Protein AF-A0A821Q1A8-F1 (afdb_monomer)

Nearest PDB structures (foldseek):
  2g0q-assembly1_A  TM=8.397E-01  e=1.828E-06  Arabidopsis thaliana
  2jqv-assembly1_A  TM=8.496E-01  e=3.378E-06  Arabidopsis thaliana
  3cry-assembly1_B  TM=8.368E-01  e=7.381E-06  Homo sapiens
  3qbt-assembly2_D  TM=2.002E-01  e=2.020E-01  Homo sapiens
  3qbt-assembly4_H  TM=1.415E-01  e=2.824E-01  Homo sapiens

pLDDT: mean 86.85, std 15.38, range [39.16, 98.56]

Foldseek 3Di:
DDPPDDDDDPVPDDPVVVVLVVVLVVPQPADDVVVVVQQCVQDDQEDQWGADPVRWIKGKAWDDDPVLDVSSCVVLVWHFNDKAKKKFAQWDWDQDPVPRDIFIDGHHGDIGITMIGIGTPVSVVSVCVVVVQWDWDWTWIAGPVRDIHIHIYTHGDPPPD

Solvent-accessible surface area (backbone atoms only — not comparable to full-atom values): 9329 Å² total; per-residue (Å²): 144,86,89,75,91,83,67,81,62,71,91,76,50,56,71,69,55,53,53,49,48,52,61,50,57,75,68,56,83,71,78,57,69,66,61,51,52,62,54,54,73,58,53,51,52,92,38,36,57,33,65,47,97,87,66,52,47,32,36,34,35,44,25,60,74,68,60,54,38,68,66,55,27,48,80,67,73,37,77,58,79,45,72,48,64,29,34,32,66,37,23,33,79,44,65,45,85,94,75,69,44,82,30,63,42,85,30,88,90,26,65,34,78,35,29,36,31,36,28,47,50,69,45,46,53,53,47,51,66,72,43,64,67,41,45,78,45,81,42,58,30,32,32,91,82,75,49,66,32,30,20,31,33,68,31,62,52,84,84,63,130

Radius of gyration: 16.69 Å; Cα contacts (8 Å, |Δi|>4): 258; chains: 1; bounding box: 39×41×48 Å

Sequence (161 aa):
MTEQIFRLNSSVSDASFAVSCENVFSKLIRPDQSTIDGILKYDTCDKADIVLPDRQKFVWYFAMGSMMNPISLFLRDILPLMSYPAKCLNYKIVFRPSMGMADIEPCSEGEIHGVVHLLSDEQMRRLDAIEAIYHRIVVNSINYQEQTHLVYIYKMNIDYP

Structure (mmCIF, N/CA/C/O backbone):
data_AF-A0A821Q1A8-F1
#
_entry.id   AF-A0A821Q1A8-F1
#
loop_
_atom_site.group_PDB
_atom_site.id
_atom_site.type_symbol
_atom_site.label_atom_id
_atom_site.label_alt_id
_atom_site.label_comp_id
_atom_site.label_asym_id
_atom_site.label_entity_id
_atom_site.label_seq_id
_atom_site.pdbx_PDB_ins_code
_atom_site.Cartn_x
_atom_site.Cartn_y
_atom_site.Cartn_z
_atom_site.occupancy
_atom_site.B_iso_or_equiv
_atom_site.auth_seq_id
_atom_site.auth_comp_id
_atom_site.auth_asym_id
_atom_site.auth_atom_id
_atom_site.pdbx_PDB_model_num
ATOM 1 N N . MET A 1 1 ? 5.658 16.897 25.293 1.00 41.94 1 MET A N 1
ATOM 2 C CA . MET A 1 1 ? 6.503 17.870 24.571 1.00 41.94 1 MET A CA 1
ATOM 3 C C . MET A 1 1 ? 7.241 17.108 23.470 1.00 41.94 1 MET A C 1
ATOM 5 O O . MET A 1 1 ? 8.366 16.724 23.716 1.00 41.94 1 MET A O 1
ATOM 9 N N . THR A 1 2 ? 6.587 16.811 22.332 1.00 39.16 2 THR A N 1
ATOM 10 C CA . THR A 1 2 ? 7.187 16.184 21.119 1.00 39.16 2 THR A CA 1
ATOM 11 C C . THR A 1 2 ? 6.134 16.044 19.992 1.00 39.16 2 THR A C 1
ATOM 13 O O . THR A 1 2 ? 5.877 14.957 19.499 1.00 39.16 2 THR A O 1
ATOM 16 N N . GLU A 1 3 ? 5.480 17.133 19.570 1.00 40.34 3 GLU A N 1
ATOM 17 C CA . GLU A 1 3 ? 4.519 17.085 18.436 1.00 40.34 3 GLU A CA 1
ATOM 18 C C . GLU A 1 3 ? 5.024 17.764 17.147 1.00 40.34 3 GLU A C 1
ATOM 20 O O . GLU A 1 3 ? 4.293 17.856 16.162 1.00 40.34 3 GLU A O 1
ATOM 25 N N . GLN A 1 4 ? 6.271 18.247 17.114 1.00 45.34 4 GLN A N 1
ATOM 26 C CA . GLN A 1 4 ? 6.646 19.286 16.145 1.00 45.34 4 GLN A CA 1
ATOM 27 C C . GLN A 1 4 ? 7.695 18.920 15.082 1.00 45.34 4 GLN A C 1
ATOM 29 O O . GLN A 1 4 ? 8.026 19.783 14.279 1.00 45.34 4 GLN A O 1
ATOM 34 N N . ILE A 1 5 ? 8.225 17.693 15.016 1.00 43.03 5 ILE A N 1
ATOM 35 C CA . ILE A 1 5 ? 9.471 17.464 14.243 1.00 43.03 5 ILE A CA 1
ATOM 36 C C . ILE A 1 5 ? 9.268 16.987 12.789 1.00 43.03 5 ILE A C 1
ATOM 38 O O . ILE A 1 5 ? 10.213 17.021 12.012 1.00 43.03 5 ILE A O 1
ATOM 42 N N . PHE A 1 6 ? 8.053 16.657 12.337 1.00 41.06 6 PHE A N 1
ATOM 43 C CA . PHE A 1 6 ? 7.860 16.185 10.950 1.00 41.06 6 PHE A CA 1
ATOM 44 C C . PHE A 1 6 ? 6.628 16.765 10.245 1.00 41.06 6 PHE A C 1
ATOM 46 O O . PHE A 1 6 ? 5.929 16.061 9.520 1.00 41.06 6 PHE A O 1
ATOM 53 N N . ARG A 1 7 ? 6.330 18.055 10.444 1.00 48.38 7 ARG A N 1
ATOM 54 C CA . ARG A 1 7 ? 5.363 18.754 9.579 1.00 48.38 7 ARG A CA 1
ATOM 55 C C . ARG A 1 7 ? 6.092 19.371 8.388 1.00 48.38 7 ARG A C 1
ATOM 57 O O . ARG A 1 7 ? 7.156 19.961 8.555 1.00 48.38 7 ARG A O 1
ATOM 64 N N . LEU A 1 8 ? 5.506 19.225 7.197 1.00 48.97 8 LEU A N 1
ATOM 65 C CA . LEU A 1 8 ? 5.929 19.925 5.983 1.00 48.97 8 LEU A CA 1
ATOM 66 C C . LEU A 1 8 ? 6.114 21.413 6.302 1.00 48.97 8 LEU A C 1
ATOM 68 O O . LEU A 1 8 ? 5.225 22.034 6.887 1.00 48.97 8 LEU A O 1
ATOM 72 N N . ASN A 1 9 ? 7.269 21.973 5.945 1.00 53.56 9 ASN A N 1
ATOM 73 C CA . ASN A 1 9 ? 7.519 23.392 6.136 1.00 53.56 9 ASN A CA 1
ATOM 74 C C . ASN A 1 9 ? 6.588 24.191 5.212 1.00 53.56 9 ASN A C 1
ATOM 76 O O . ASN A 1 9 ? 6.766 24.203 3.991 1.00 53.56 9 ASN A O 1
ATOM 80 N N . SER A 1 10 ? 5.591 24.853 5.798 1.00 54.34 10 SER A N 1
ATOM 81 C CA . SER A 1 10 ? 4.601 25.644 5.066 1.00 54.34 10 SER A CA 1
ATOM 82 C C . SER A 1 10 ? 5.214 26.832 4.326 1.00 54.34 10 SER A C 1
ATOM 84 O O . SER A 1 10 ? 4.605 27.310 3.377 1.00 54.34 10 SER A O 1
ATOM 86 N N . SER A 1 11 ? 6.426 27.274 4.687 1.00 55.84 11 SER A N 1
ATOM 87 C CA . SER A 1 11 ? 7.129 28.344 3.969 1.00 55.84 11 SER A CA 1
ATOM 88 C C . SER A 1 11 ? 7.780 27.894 2.657 1.00 55.84 11 SER A C 1
ATOM 90 O O . SER A 1 11 ? 8.276 28.735 1.912 1.00 55.84 11 SER A O 1
ATOM 92 N N . VAL A 1 12 ? 7.799 26.585 2.379 1.00 61.66 12 VAL A N 1
ATOM 93 C CA . VAL A 1 12 ? 8.433 25.991 1.186 1.00 61.66 12 VAL A CA 1
ATOM 94 C C . VAL A 1 12 ? 7.394 25.384 0.232 1.00 61.66 12 VAL A C 1
ATOM 96 O O . VAL A 1 12 ? 7.704 25.117 -0.925 1.00 61.66 12 VAL A O 1
ATOM 99 N N . SER A 1 13 ? 6.152 25.177 0.684 1.00 62.22 13 SER A N 1
ATOM 100 C CA . SER A 1 13 ? 5.057 24.744 -0.192 1.00 62.22 13 SER A CA 1
ATOM 101 C C . SER A 1 13 ? 4.488 25.916 -0.983 1.00 62.22 13 SER A C 1
ATOM 103 O O . SER A 1 13 ? 4.241 26.982 -0.426 1.00 62.22 13 SER A O 1
ATOM 105 N N . ASP A 1 14 ? 4.217 25.694 -2.270 1.00 71.94 14 ASP A N 1
ATOM 106 C CA . ASP A 1 14 ? 3.447 26.638 -3.081 1.00 71.94 14 ASP A CA 1
ATOM 107 C C . ASP A 1 14 ? 2.079 26.880 -2.418 1.00 71.94 14 ASP A C 1
ATOM 109 O O . ASP A 1 14 ? 1.416 25.934 -1.977 1.00 71.94 14 ASP A O 1
ATOM 113 N N . ALA A 1 15 ? 1.649 28.141 -2.338 1.00 68.44 15 ALA A N 1
ATOM 114 C CA . ALA A 1 15 ? 0.373 28.515 -1.730 1.00 68.44 15 ALA A CA 1
ATOM 115 C C . ALA A 1 15 ? -0.812 27.734 -2.337 1.00 68.44 15 ALA A C 1
ATOM 117 O O . ALA A 1 15 ? -1.745 27.359 -1.628 1.00 68.44 15 ALA A O 1
ATOM 118 N N . SER A 1 16 ? -0.740 27.401 -3.627 1.00 67.81 16 SER A N 1
ATOM 119 C CA . SER A 1 16 ? -1.733 26.596 -4.346 1.00 67.81 16 SER A CA 1
ATOM 120 C C . SER A 1 16 ? -1.761 25.143 -3.864 1.00 67.81 16 SER A C 1
ATOM 122 O O . SER A 1 16 ? -2.830 24.532 -3.771 1.00 67.81 16 SER A O 1
ATOM 124 N N . PHE A 1 17 ? -0.598 24.578 -3.524 1.00 69.44 17 PHE A N 1
ATOM 125 C CA . PHE A 1 17 ? -0.499 23.231 -2.962 1.00 69.44 17 PHE A CA 1
ATOM 126 C C . PHE A 1 17 ? -1.050 23.187 -1.535 1.00 69.44 17 PHE A C 1
ATO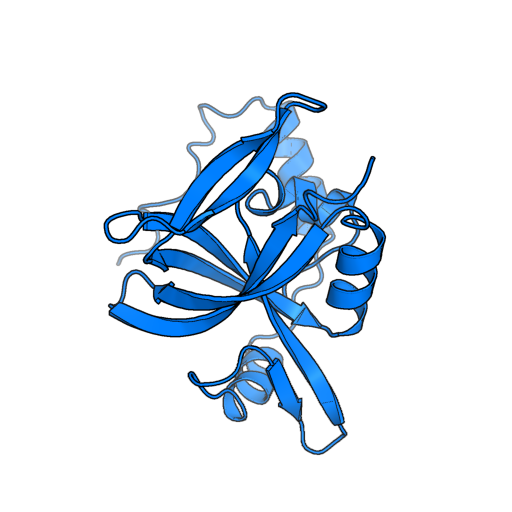M 128 O O . PHE A 1 17 ? -1.805 22.271 -1.208 1.00 69.44 17 PHE A O 1
ATOM 135 N N . ALA A 1 18 ? -0.750 24.198 -0.713 1.00 67.19 18 ALA A N 1
ATOM 136 C CA . ALA A 1 18 ? -1.297 24.314 0.638 1.00 67.19 18 ALA A CA 1
ATOM 137 C C . ALA A 1 18 ? -2.835 24.382 0.623 1.00 67.19 18 ALA A C 1
ATOM 139 O O . ALA A 1 18 ? -3.491 23.591 1.300 1.00 67.19 18 ALA A O 1
ATOM 140 N N . VAL A 1 19 ? -3.413 25.230 -0.235 1.00 68.94 19 VAL A N 1
ATOM 141 C CA . VAL A 1 19 ? -4.873 25.338 -0.412 1.00 68.94 19 VAL A CA 1
ATOM 142 C C . VAL A 1 19 ? -5.481 24.025 -0.913 1.00 68.94 19 VAL A C 1
ATOM 144 O O . VAL A 1 19 ? -6.537 23.602 -0.443 1.00 68.94 19 VAL A O 1
ATOM 147 N N . SER A 1 20 ? -4.813 23.340 -1.846 1.00 71.56 20 SER A N 1
ATOM 148 C CA . SER A 1 20 ? -5.260 22.024 -2.321 1.00 71.56 20 SER A CA 1
ATOM 149 C C . SER A 1 20 ? -5.274 21.001 -1.185 1.00 71.56 20 SER A C 1
ATOM 151 O O . SER A 1 20 ? -6.252 20.274 -1.028 1.00 71.56 20 SER A O 1
ATOM 153 N N . CYS A 1 21 ? -4.235 20.989 -0.348 1.00 71.06 21 CYS A N 1
ATOM 154 C CA . CYS A 1 21 ? -4.165 20.128 0.827 1.00 71.06 21 CYS A CA 1
ATOM 155 C C . CYS A 1 21 ? -5.292 20.432 1.818 1.00 71.06 21 CYS A C 1
ATOM 157 O O . CYS A 1 21 ? -5.982 19.510 2.236 1.00 71.06 21 CYS A O 1
ATOM 159 N N . GLU A 1 22 ? -5.529 21.695 2.170 1.00 74.50 22 GLU A N 1
ATOM 160 C CA . GLU A 1 22 ? -6.599 22.089 3.100 1.00 74.50 22 GLU A CA 1
ATOM 161 C C . GLU A 1 22 ? -7.993 21.698 2.588 1.00 74.50 22 GLU A C 1
ATOM 163 O O . GLU A 1 22 ? -8.811 21.148 3.332 1.00 74.50 22 GLU A O 1
ATOM 168 N N . ASN A 1 23 ? -8.249 21.897 1.294 1.00 75.25 23 ASN A N 1
ATOM 169 C CA . ASN A 1 23 ? -9.499 21.490 0.651 1.00 75.25 23 ASN A CA 1
ATOM 170 C C . ASN A 1 23 ? -9.702 19.972 0.653 1.00 75.25 23 ASN A C 1
ATOM 172 O O . ASN A 1 23 ? -10.832 19.502 0.770 1.00 75.25 23 ASN A O 1
ATOM 176 N N . VAL A 1 24 ? -8.625 19.203 0.505 1.00 72.12 24 VAL A N 1
ATOM 177 C CA . VAL A 1 24 ? -8.665 17.742 0.598 1.00 72.12 24 VAL A CA 1
ATOM 178 C C . VAL A 1 24 ? -8.888 17.316 2.046 1.00 72.12 24 VAL A C 1
ATOM 180 O O . VAL A 1 24 ? -9.826 16.577 2.336 1.00 72.12 24 VAL A O 1
ATOM 183 N N . PHE A 1 25 ? -8.082 17.828 2.977 1.00 70.81 25 PHE A N 1
ATOM 184 C CA . PHE A 1 25 ? -8.130 17.448 4.386 1.00 70.81 25 PHE A CA 1
ATOM 185 C C . PHE A 1 25 ? -9.459 17.792 5.056 1.00 70.81 25 PHE A C 1
ATOM 187 O O . PHE A 1 25 ? -9.939 16.998 5.858 1.00 70.81 25 PHE A O 1
ATOM 194 N N . SER A 1 26 ? -10.083 18.914 4.699 1.00 72.25 26 SER A N 1
ATOM 195 C CA . SER A 1 26 ? -11.402 19.301 5.224 1.00 72.25 26 SER A CA 1
ATOM 196 C C . SER A 1 26 ? -12.541 18.382 4.770 1.00 72.25 26 SER A C 1
ATOM 198 O O . SER A 1 26 ? -13.563 18.305 5.448 1.00 72.25 26 SER A O 1
ATOM 200 N N . LYS A 1 27 ? -12.373 17.663 3.653 1.00 70.19 27 LYS A N 1
ATOM 201 C CA . LYS A 1 27 ? -13.363 16.713 3.117 1.00 70.19 27 LYS A CA 1
ATOM 202 C C . LYS A 1 27 ? -13.126 15.275 3.576 1.00 70.19 27 LYS A C 1
ATOM 204 O O . LYS A 1 27 ? -13.980 14.418 3.359 1.00 70.19 27 LYS A O 1
ATOM 209 N N . LEU A 1 28 ? -11.981 14.998 4.200 1.00 70.19 28 LEU A N 1
ATOM 210 C CA . LEU A 1 28 ? -11.655 13.679 4.727 1.00 70.19 28 LEU A CA 1
ATOM 211 C C . LEU A 1 28 ? -12.411 13.439 6.034 1.00 70.19 28 LEU A C 1
ATOM 213 O O . LEU A 1 28 ? -11.983 13.872 7.102 1.00 70.19 28 LEU A O 1
ATOM 217 N N . ILE A 1 29 ? -13.513 12.692 5.956 1.00 70.75 29 ILE A N 1
ATOM 218 C CA . ILE A 1 29 ? -14.131 12.102 7.144 1.00 70.75 29 ILE A CA 1
ATOM 219 C C . ILE A 1 29 ? -13.197 10.992 7.618 1.00 70.75 29 ILE A C 1
ATOM 221 O O . ILE A 1 29 ? -13.105 9.933 6.998 1.00 70.75 29 ILE A O 1
ATOM 225 N N . ARG A 1 30 ? -12.463 11.255 8.699 1.00 72.12 30 ARG A N 1
ATOM 226 C CA . ARG A 1 30 ? -11.647 10.230 9.344 1.00 72.12 30 ARG A CA 1
ATOM 227 C C . ARG A 1 30 ? -12.533 9.416 10.285 1.00 72.12 30 ARG A C 1
ATOM 229 O O . ARG A 1 30 ? -13.295 10.026 11.039 1.00 72.12 30 ARG A O 1
ATOM 236 N N . PRO A 1 31 ? -12.436 8.078 10.260 1.00 80.25 31 PRO A N 1
ATOM 237 C CA . PRO A 1 31 ? -13.012 7.262 11.316 1.00 80.25 31 PRO A CA 1
ATOM 238 C C . PRO A 1 31 ? -12.504 7.750 12.671 1.00 80.25 31 PRO A C 1
ATOM 240 O O . PRO A 1 31 ? -11.365 8.214 12.790 1.00 80.25 31 PRO A O 1
ATOM 243 N N . ASP A 1 32 ? -13.347 7.653 13.691 1.00 87.12 32 ASP A N 1
ATOM 244 C CA . ASP A 1 32 ? -12.903 7.911 15.049 1.00 87.12 32 ASP A CA 1
ATOM 245 C C . ASP A 1 32 ? -11.870 6.855 15.485 1.00 87.12 32 ASP A C 1
ATOM 247 O O . ASP A 1 32 ? -11.831 5.730 14.976 1.00 87.12 32 ASP A O 1
ATOM 251 N N . GLN A 1 33 ? -11.030 7.215 16.456 1.00 87.94 33 GLN A N 1
ATOM 252 C CA . GLN A 1 33 ? -9.966 6.331 16.925 1.00 87.94 33 GLN A CA 1
ATOM 253 C C . GLN A 1 33 ? -10.510 5.013 17.499 1.00 87.94 33 GLN A C 1
ATOM 255 O O . GLN A 1 33 ? -9.878 3.978 17.325 1.00 87.94 33 GLN A O 1
ATOM 260 N N . SER A 1 34 ? -11.698 5.013 18.116 1.00 92.12 34 SER A N 1
ATOM 261 C CA . SER A 1 34 ? -12.271 3.796 18.705 1.00 92.12 34 SER A CA 1
ATOM 262 C C . SER A 1 34 ? -12.697 2.777 17.646 1.00 92.12 34 SER A C 1
ATOM 264 O O . SER A 1 34 ? -12.544 1.574 17.857 1.00 92.12 34 SER A O 1
ATOM 266 N N . THR A 1 35 ? -13.143 3.245 16.477 1.00 92.00 35 THR A N 1
ATOM 267 C CA . THR A 1 35 ? -13.393 2.396 15.308 1.00 92.00 35 THR A CA 1
ATOM 268 C C . THR A 1 35 ? -12.098 1.737 14.832 1.00 92.00 35 THR A C 1
ATOM 270 O O . THR A 1 35 ? -12.074 0.526 14.611 1.00 92.00 35 THR A O 1
ATOM 273 N N . ILE A 1 36 ? -11.007 2.503 14.723 1.00 93.31 36 ILE A N 1
ATOM 274 C CA . ILE A 1 36 ? -9.696 1.975 14.311 1.00 93.31 36 ILE A CA 1
ATOM 275 C C . ILE A 1 36 ? -9.194 0.949 15.332 1.00 93.31 36 ILE A C 1
ATOM 277 O O . ILE A 1 36 ? -8.850 -0.168 14.953 1.00 93.31 36 ILE A O 1
ATOM 281 N N . ASP A 1 37 ? -9.225 1.278 16.622 1.00 95.12 37 ASP A N 1
ATOM 282 C CA . ASP A 1 37 ? -8.795 0.380 17.699 1.00 95.12 37 ASP A CA 1
ATOM 283 C C . ASP A 1 37 ? -9.626 -0.917 17.721 1.00 95.12 37 ASP A C 1
ATOM 285 O O . ASP A 1 37 ? -9.097 -2.009 17.944 1.00 95.12 37 ASP A O 1
ATOM 289 N N . GLY A 1 38 ? -10.929 -0.816 17.436 1.00 96.44 38 GLY A N 1
ATOM 290 C CA . GLY A 1 38 ? -11.831 -1.959 17.307 1.00 96.44 38 GLY A CA 1
ATOM 291 C C . GLY A 1 38 ? -11.455 -2.902 16.163 1.00 96.44 38 GLY A C 1
ATOM 292 O O . GLY A 1 38 ? -11.578 -4.118 16.324 1.00 96.44 38 GLY A O 1
ATOM 293 N N . ILE A 1 39 ? -10.961 -2.363 15.044 1.00 96.38 39 ILE A N 1
ATOM 294 C CA . ILE A 1 39 ? -10.437 -3.145 13.915 1.00 96.38 39 ILE A CA 1
ATOM 295 C C . ILE A 1 39 ? -9.094 -3.779 14.293 1.00 96.38 39 ILE A C 1
ATOM 297 O O . ILE A 1 39 ? -8.932 -4.993 14.166 1.00 96.38 39 ILE A O 1
ATOM 301 N N . LEU A 1 40 ? -8.159 -2.977 14.813 1.00 96.31 40 LEU A N 1
ATOM 302 C CA . LEU A 1 40 ? -6.797 -3.409 15.151 1.00 96.31 40 LEU A CA 1
ATOM 303 C C . LEU A 1 40 ? -6.751 -4.491 16.236 1.00 96.31 40 LEU A C 1
ATOM 305 O O . LEU A 1 40 ? -5.796 -5.254 16.309 1.00 96.31 40 LEU A O 1
ATOM 309 N N . LYS A 1 41 ? -7.802 -4.628 17.049 1.00 97.25 41 LYS A N 1
ATOM 310 C CA . LYS A 1 41 ? -7.940 -5.739 18.003 1.00 97.25 41 LYS A CA 1
ATOM 311 C C . LYS A 1 41 ? -7.871 -7.126 17.342 1.00 97.25 41 LYS A C 1
ATOM 313 O O . LYS A 1 41 ? -7.516 -8.094 18.014 1.00 97.25 41 LYS A O 1
ATOM 318 N N . TYR A 1 42 ? -8.248 -7.231 16.070 1.00 97.50 42 TYR A N 1
ATOM 319 C CA . TYR A 1 42 ? -8.232 -8.480 15.301 1.00 97.50 42 TYR A CA 1
ATOM 320 C C . TYR A 1 42 ? -7.009 -8.597 14.383 1.00 97.50 42 TYR A C 1
ATOM 322 O O . TYR A 1 42 ? -6.926 -9.546 13.605 1.00 97.50 42 TYR A O 1
ATOM 330 N N . ASP A 1 43 ? -6.092 -7.632 14.453 1.00 97.31 43 ASP A N 1
ATOM 331 C CA . ASP A 1 43 ? -4.888 -7.595 13.637 1.00 97.31 43 ASP A CA 1
ATOM 332 C C . ASP A 1 43 ? -3.855 -8.624 14.105 1.00 97.31 43 ASP A C 1
ATOM 334 O O . ASP A 1 43 ? -3.676 -8.861 15.304 1.00 97.31 43 ASP A O 1
ATOM 338 N N . THR A 1 44 ? -3.163 -9.235 13.146 1.00 95.62 44 THR A N 1
ATOM 339 C CA . THR A 1 44 ? -2.066 -10.167 13.406 1.00 95.62 44 THR A CA 1
ATOM 340 C C . THR A 1 44 ? -0.929 -9.907 12.425 1.00 95.62 44 THR A C 1
ATOM 342 O O . THR A 1 44 ? -1.133 -9.812 11.218 1.00 95.62 44 THR A O 1
ATOM 345 N N . CYS A 1 45 ? 0.302 -9.832 12.936 1.00 93.44 45 CYS A N 1
ATOM 346 C CA . CYS A 1 45 ? 1.466 -9.450 12.132 1.00 93.44 45 CYS A CA 1
ATOM 347 C C . CYS A 1 45 ? 1.836 -10.455 11.026 1.00 93.44 45 CYS A C 1
ATOM 349 O O . CYS A 1 45 ? 2.589 -10.119 10.112 1.00 93.44 45 CYS A O 1
ATOM 351 N N . ASP A 1 46 ? 1.316 -11.680 11.100 1.00 96.56 46 ASP A N 1
ATOM 352 C CA . ASP A 1 46 ? 1.523 -12.779 10.155 1.00 96.56 46 ASP A CA 1
ATOM 353 C C . ASP A 1 46 ? 0.523 -12.785 8.988 1.00 96.56 46 ASP A C 1
ATOM 355 O O . ASP A 1 46 ? 0.499 -13.737 8.205 1.00 96.56 46 ASP A O 1
ATOM 359 N N . LYS A 1 47 ? -0.318 -11.751 8.856 1.00 97.38 47 LYS A N 1
ATOM 360 C CA . LYS A 1 47 ? -1.286 -11.611 7.763 1.00 97.38 47 LYS A CA 1
ATOM 361 C C . LYS A 1 47 ? -1.309 -10.186 7.235 1.00 97.38 47 LYS A C 1
ATOM 363 O O . LYS A 1 47 ? -1.165 -9.228 7.977 1.00 97.38 47 LYS A O 1
ATOM 368 N N . ALA A 1 48 ? -1.549 -10.057 5.934 1.00 97.81 48 ALA A N 1
ATOM 369 C CA . ALA A 1 48 ? -1.757 -8.761 5.287 1.00 97.81 48 ALA A CA 1
ATOM 370 C C . ALA A 1 48 ? -3.222 -8.292 5.322 1.00 97.81 48 ALA A C 1
ATOM 372 O O . ALA A 1 48 ? -3.551 -7.230 4.797 1.00 97.81 48 ALA A O 1
ATOM 373 N N . ASP A 1 49 ? -4.105 -9.088 5.926 1.00 97.75 49 ASP A N 1
ATOM 374 C CA . ASP A 1 49 ? -5.541 -8.858 5.983 1.00 97.75 49 ASP A CA 1
ATOM 375 C C . ASP A 1 49 ? -6.042 -8.977 7.426 1.00 97.75 49 ASP A C 1
ATOM 377 O O . ASP A 1 49 ? -5.687 -9.924 8.130 1.00 97.75 49 ASP A O 1
ATOM 381 N N . ILE A 1 50 ? -6.953 -8.086 7.815 1.00 98.00 50 ILE A N 1
ATOM 382 C CA . ILE A 1 50 ? -7.727 -8.167 9.057 1.00 98.00 50 ILE A CA 1
ATOM 383 C C . ILE A 1 50 ? -9.148 -8.586 8.690 1.00 98.00 50 ILE A C 1
ATOM 385 O O . ILE A 1 50 ? -9.780 -7.964 7.834 1.00 98.00 50 ILE A O 1
ATOM 389 N N . VAL A 1 51 ? -9.670 -9.629 9.337 1.00 97.75 51 VAL A N 1
ATOM 390 C CA . VAL A 1 51 ? -11.049 -10.097 9.132 1.00 97.75 51 VAL A CA 1
ATOM 391 C C . VAL A 1 51 ? -11.801 -10.036 10.453 1.00 97.75 51 VAL A C 1
ATOM 393 O O . VAL A 1 51 ? -11.441 -10.715 11.414 1.00 97.75 51 VAL A O 1
ATOM 396 N N . LEU A 1 52 ? -12.853 -9.223 10.493 1.00 97.19 52 LEU A N 1
ATOM 397 C CA . LEU A 1 52 ? -13.702 -9.048 11.667 1.00 97.19 52 LEU A CA 1
ATOM 398 C C . LEU A 1 52 ? -14.706 -10.209 11.824 1.00 97.19 52 LEU A C 1
ATOM 400 O O . LEU A 1 52 ? -14.983 -10.929 10.859 1.00 97.19 52 LEU A O 1
ATOM 404 N N . PRO A 1 53 ? -15.320 -10.385 13.014 1.00 97.19 53 PRO A N 1
ATOM 405 C CA . PRO A 1 53 ? -16.326 -11.429 13.244 1.00 97.19 53 PRO A CA 1
ATOM 406 C C . PRO A 1 53 ? -17.554 -11.349 12.326 1.00 97.19 53 PRO A C 1
ATOM 408 O O . PRO A 1 53 ? -18.157 -12.372 12.005 1.00 97.19 53 PRO A O 1
ATOM 411 N N . ASP A 1 54 ? -17.915 -10.146 11.882 1.00 96.19 54 ASP A N 1
ATOM 412 C CA . ASP A 1 54 ? -19.008 -9.895 10.937 1.00 96.19 54 ASP A CA 1
ATOM 413 C C . ASP A 1 54 ? -18.589 -10.062 9.464 1.00 96.19 54 ASP A C 1
ATOM 415 O O . ASP A 1 54 ? -19.379 -9.799 8.559 1.00 96.19 54 ASP A O 1
ATOM 419 N N . ARG A 1 55 ? -17.368 -10.564 9.227 1.00 95.44 55 ARG A N 1
ATOM 420 C CA . ARG A 1 55 ? -16.747 -10.809 7.917 1.00 95.44 55 ARG A CA 1
ATOM 421 C C . ARG A 1 55 ? -16.360 -9.551 7.144 1.00 95.44 55 ARG A C 1
ATOM 423 O O . ARG A 1 55 ? -15.986 -9.671 5.977 1.00 95.44 55 ARG A O 1
ATOM 430 N N . GLN A 1 56 ? -16.393 -8.372 7.762 1.00 96.75 56 GLN A N 1
ATOM 431 C CA . GLN A 1 56 ? -15.735 -7.212 7.170 1.00 96.75 56 GLN A CA 1
ATOM 432 C C . GLN A 1 56 ? -14.228 -7.454 7.081 1.00 96.75 56 GLN A C 1
ATOM 434 O O . GLN A 1 56 ? -13.619 -8.029 7.987 1.00 96.75 56 GLN A O 1
ATOM 439 N N . LYS A 1 57 ? -13.637 -7.021 5.967 1.00 97.75 57 LYS A N 1
ATOM 440 C CA . LYS A 1 57 ? -12.228 -7.229 5.650 1.00 97.75 57 LYS A CA 1
ATOM 441 C C . LYS A 1 57 ? -11.516 -5.891 5.471 1.00 97.75 57 LYS A C 1
ATOM 443 O O . LYS A 1 57 ? -12.027 -4.988 4.804 1.00 97.75 57 LYS A O 1
ATOM 448 N N . PHE A 1 58 ? -10.321 -5.804 6.036 1.00 98.25 58 PHE A N 1
ATOM 449 C CA . PHE A 1 58 ? -9.397 -4.685 5.891 1.00 98.25 58 PHE A CA 1
ATOM 450 C C . PHE A 1 58 ? -8.040 -5.207 5.445 1.00 98.25 58 PHE A C 1
ATOM 452 O O . PHE A 1 58 ? -7.708 -6.370 5.676 1.00 98.25 58 PHE A O 1
ATOM 459 N N . VAL A 1 59 ? -7.279 -4.355 4.771 1.00 98.44 59 VAL A N 1
ATOM 460 C 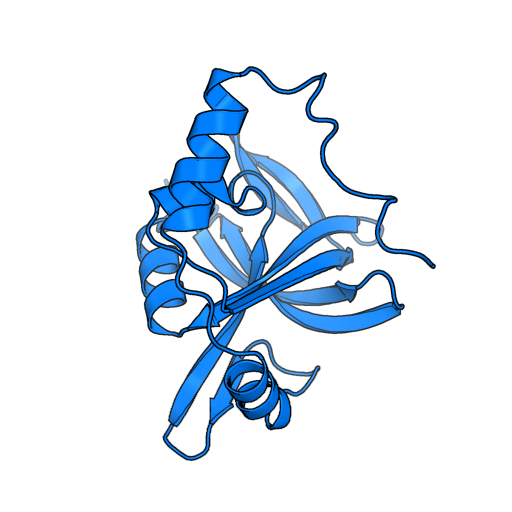CA . VAL A 1 59 ? -6.071 -4.753 4.056 1.00 98.44 59 VAL A CA 1
ATOM 461 C C . VAL A 1 59 ? -4.938 -3.801 4.393 1.00 98.44 59 VAL A C 1
ATOM 463 O O . VAL A 1 59 ? -5.083 -2.582 4.271 1.00 98.44 59 VAL A O 1
ATOM 466 N N . TRP A 1 60 ? -3.796 -4.368 4.768 1.00 98.56 60 TRP A N 1
ATOM 467 C CA . TRP A 1 60 ? -2.548 -3.636 4.892 1.00 98.56 60 TRP A CA 1
ATOM 468 C C . TRP A 1 60 ? -1.850 -3.551 3.540 1.00 98.56 60 TRP A C 1
ATOM 470 O O . TRP A 1 60 ? -1.453 -4.561 2.957 1.00 98.56 60 TRP A O 1
ATOM 480 N N . TYR A 1 61 ? -1.687 -2.329 3.047 1.00 98.44 61 TYR A N 1
ATOM 481 C CA . TYR A 1 61 ? -1.105 -2.032 1.744 1.00 98.44 61 TYR A CA 1
ATOM 482 C C . TYR A 1 61 ? 0.152 -1.172 1.895 1.00 98.44 61 TYR A C 1
ATOM 484 O O . TYR A 1 61 ? 0.093 -0.067 2.426 1.00 98.44 61 TYR A O 1
ATOM 492 N N . PHE A 1 62 ? 1.286 -1.659 1.399 1.00 98.44 62 PHE A N 1
ATOM 493 C CA . PHE A 1 62 ? 2.540 -0.923 1.316 1.00 98.44 62 PHE A CA 1
ATOM 494 C C . PHE A 1 62 ? 2.600 -0.136 0.008 1.00 98.44 62 PHE A C 1
ATOM 496 O O . PHE A 1 62 ? 2.813 -0.689 -1.074 1.00 98.44 62 PHE A O 1
ATOM 503 N N . ALA A 1 63 ? 2.446 1.177 0.117 1.00 97.62 63 ALA A N 1
ATOM 504 C CA . ALA A 1 63 ? 2.636 2.096 -0.983 1.00 97.62 63 ALA A CA 1
ATOM 505 C C . ALA A 1 63 ? 4.115 2.441 -1.175 1.00 97.62 63 ALA A C 1
ATOM 507 O O . ALA A 1 63 ? 4.824 2.841 -0.246 1.00 97.62 63 ALA A O 1
ATOM 508 N N . MET A 1 64 ? 4.528 2.384 -2.436 1.00 94.88 64 MET A N 1
ATOM 509 C CA . MET A 1 64 ? 5.764 2.959 -2.952 1.00 94.88 64 MET A CA 1
ATOM 510 C C . MET A 1 64 ? 5.431 3.937 -4.087 1.00 94.88 64 MET A C 1
ATOM 512 O O . MET A 1 64 ? 4.419 3.791 -4.776 1.00 94.88 64 MET A O 1
ATOM 516 N N . GLY A 1 65 ? 6.261 4.959 -4.286 1.00 92.00 65 GLY A N 1
ATOM 517 C CA . GLY A 1 65 ? 6.057 5.943 -5.349 1.00 92.00 65 GLY A CA 1
ATOM 518 C C . GLY A 1 65 ? 4.817 6.820 -5.138 1.00 92.00 65 GLY A C 1
ATOM 519 O O . GLY A 1 65 ? 4.653 7.448 -4.093 1.00 92.00 65 GLY A O 1
ATOM 520 N N . SER A 1 66 ? 3.950 6.909 -6.151 1.00 91.44 66 SER A N 1
ATOM 521 C CA . SER A 1 66 ? 2.859 7.898 -6.204 1.00 91.44 66 SER A CA 1
ATOM 522 C C . SER A 1 66 ? 1.818 7.727 -5.096 1.00 91.44 66 SER A C 1
ATOM 524 O O . SER A 1 66 ? 1.282 8.727 -4.613 1.00 91.44 66 SER A O 1
ATOM 526 N N . MET A 1 67 ? 1.565 6.489 -4.667 1.00 95.06 67 MET A N 1
ATOM 527 C CA . MET A 1 67 ? 0.561 6.165 -3.652 1.00 95.06 67 MET A CA 1
ATOM 528 C C . MET A 1 67 ? 1.016 6.484 -2.225 1.00 95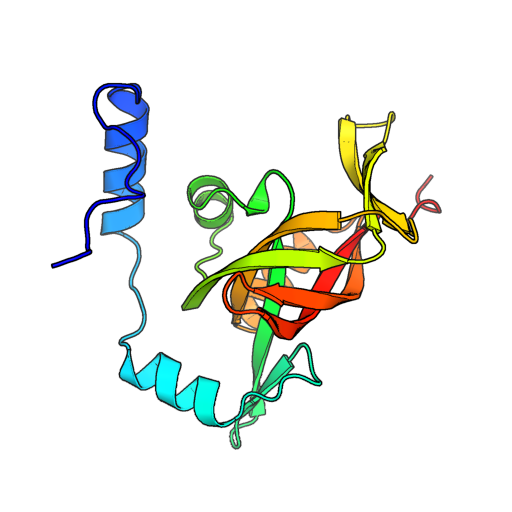.06 67 MET A C 1
ATOM 530 O O . MET A 1 67 ? 0.194 6.462 -1.321 1.00 95.06 67 MET A O 1
ATOM 534 N N . MET A 1 68 ? 2.284 6.865 -2.024 1.00 95.19 68 MET A N 1
ATOM 535 C CA . MET A 1 68 ? 2.759 7.427 -0.751 1.00 95.19 68 MET A CA 1
ATOM 536 C C . MET A 1 68 ? 2.211 8.843 -0.507 1.00 95.19 68 MET A C 1
ATOM 538 O O . MET A 1 68 ? 2.222 9.333 0.621 1.00 95.19 68 MET A O 1
ATOM 542 N N . ASN A 1 69 ? 1.770 9.530 -1.567 1.00 90.31 69 ASN A N 1
ATOM 543 C CA . ASN A 1 69 ? 1.253 10.888 -1.480 1.00 90.31 69 ASN A CA 1
ATOM 544 C C . ASN A 1 69 ? -0.252 10.868 -1.131 1.00 90.31 69 ASN A C 1
ATOM 546 O O . ASN A 1 69 ? -1.050 10.349 -1.916 1.00 90.31 69 ASN A O 1
ATOM 550 N N . PRO A 1 70 ? -0.684 11.494 -0.019 1.00 85.56 70 PRO A N 1
ATOM 551 C CA . PRO A 1 70 ? -2.095 11.530 0.372 1.00 85.56 70 PRO A CA 1
ATOM 552 C C . PRO A 1 70 ? -3.001 12.207 -0.665 1.00 85.56 70 PRO A C 1
ATOM 554 O O . PRO A 1 70 ? -4.164 11.834 -0.796 1.00 85.56 70 PRO A O 1
ATOM 557 N N . ILE A 1 71 ? -2.481 13.160 -1.445 1.00 86.00 71 ILE A N 1
ATOM 558 C CA . ILE A 1 71 ? -3.245 13.805 -2.521 1.00 86.00 71 ILE A CA 1
ATOM 559 C C . ILE A 1 71 ? -3.506 12.820 -3.665 1.00 86.00 71 ILE A C 1
ATOM 561 O O . ILE A 1 71 ? -4.614 12.775 -4.194 1.00 86.00 71 ILE A O 1
ATOM 565 N N . SER A 1 72 ? -2.524 11.982 -4.010 1.00 90.38 72 SER A N 1
ATOM 566 C CA . SER A 1 72 ? -2.694 10.922 -5.011 1.00 90.38 72 SER A CA 1
ATOM 567 C C . SER A 1 72 ? -3.778 9.925 -4.605 1.00 90.38 72 SER A C 1
ATOM 569 O O . SER A 1 72 ? -4.575 9.523 -5.452 1.00 90.38 72 SER A O 1
ATOM 571 N N . LEU A 1 73 ? -3.807 9.535 -3.329 1.00 90.88 73 LEU A N 1
ATOM 572 C CA . LEU A 1 73 ? -4.833 8.656 -2.768 1.00 90.88 73 LEU A CA 1
ATOM 573 C C . LEU A 1 73 ? -6.218 9.310 -2.848 1.00 90.88 73 LEU A C 1
ATOM 575 O O . LEU A 1 73 ? -7.147 8.716 -3.390 1.00 90.88 73 LEU A O 1
ATOM 579 N N . PHE A 1 74 ? -6.333 10.565 -2.403 1.00 88.56 74 PHE A N 1
ATOM 580 C CA . PHE A 1 74 ? -7.595 11.304 -2.423 1.00 88.56 74 PHE A CA 1
ATOM 581 C C . PHE A 1 74 ? -8.173 11.464 -3.833 1.00 88.56 74 PHE A C 1
ATOM 583 O O . PHE A 1 74 ? -9.354 11.216 -4.034 1.00 88.56 74 PHE A O 1
ATOM 590 N N . LEU A 1 75 ? -7.351 11.827 -4.825 1.00 87.50 75 LEU A N 1
ATOM 591 C CA . LEU A 1 75 ? -7.798 11.980 -6.219 1.00 87.50 75 LEU A CA 1
ATOM 592 C C . LEU A 1 75 ? -8.276 10.663 -6.857 1.00 87.50 75 LEU A C 1
ATOM 594 O O . LEU A 1 75 ? -8.874 10.686 -7.929 1.00 87.50 75 LEU A O 1
ATOM 598 N N . ARG A 1 76 ? -7.999 9.525 -6.212 1.00 90.38 76 ARG A N 1
ATOM 599 C CA . ARG A 1 76 ? -8.456 8.182 -6.591 1.00 90.38 76 ARG A CA 1
ATOM 600 C C . ARG A 1 76 ? -9.587 7.674 -5.687 1.00 90.38 76 ARG A C 1
ATOM 602 O O . ARG A 1 76 ? -9.928 6.495 -5.754 1.00 90.38 76 ARG A O 1
ATOM 609 N N . ASP A 1 77 ? -10.140 8.542 -4.837 1.00 89.88 77 ASP A N 1
ATOM 610 C CA . ASP A 1 77 ? -11.138 8.223 -3.810 1.00 89.88 77 ASP A CA 1
ATOM 611 C C . ASP A 1 77 ? -10.693 7.105 -2.849 1.00 89.88 77 ASP A C 1
ATOM 613 O O . ASP A 1 77 ? -11.484 6.259 -2.427 1.00 89.88 77 ASP A O 1
ATOM 617 N N . ILE A 1 78 ? -9.406 7.081 -2.500 1.00 92.31 78 ILE A N 1
ATOM 618 C CA . ILE A 1 78 ? -8.845 6.148 -1.520 1.00 92.31 78 ILE A CA 1
ATOM 619 C C . ILE A 1 78 ? -8.510 6.933 -0.258 1.00 92.31 78 ILE A C 1
ATOM 621 O O . ILE A 1 78 ? -7.707 7.864 -0.285 1.00 92.31 78 ILE A O 1
ATOM 625 N N . LEU A 1 79 ? -9.121 6.548 0.862 1.00 91.88 79 LEU A N 1
ATOM 626 C CA . LEU A 1 79 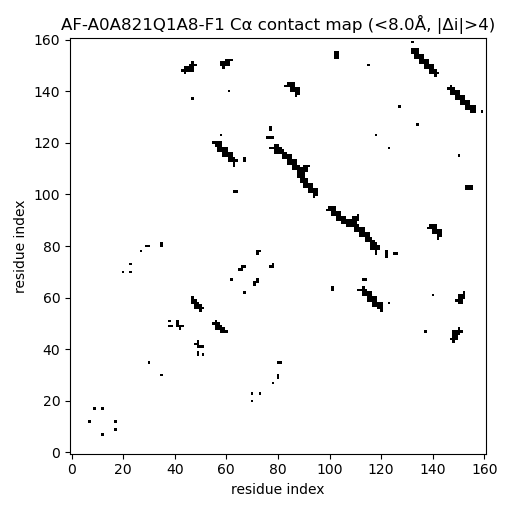? -8.982 7.230 2.146 1.00 91.88 79 LEU A CA 1
ATOM 627 C C . LEU A 1 79 ? -8.534 6.222 3.211 1.00 91.88 79 LEU A C 1
ATOM 629 O O . LEU A 1 79 ? -9.390 5.585 3.826 1.00 91.88 79 LEU A O 1
ATOM 633 N N . PRO A 1 80 ? -7.220 6.042 3.427 1.00 93.62 80 PRO A N 1
ATOM 634 C CA . PRO A 1 80 ? -6.741 5.108 4.435 1.00 93.62 80 PRO A CA 1
ATOM 635 C C . PRO A 1 80 ? -7.335 5.385 5.814 1.00 93.62 80 PRO A C 1
ATOM 637 O O . PRO A 1 80 ? -7.401 6.538 6.243 1.00 93.62 80 PRO A O 1
ATOM 640 N N . LEU A 1 81 ? -7.707 4.321 6.527 1.00 92.62 81 LEU A N 1
ATOM 641 C CA . LEU A 1 81 ? -8.153 4.403 7.920 1.00 92.62 81 LEU A CA 1
ATOM 642 C C . LEU A 1 81 ? -7.005 4.863 8.821 1.00 92.62 81 LEU A C 1
ATOM 644 O O . LEU A 1 81 ? -7.193 5.677 9.718 1.00 92.62 81 LEU A O 1
ATOM 648 N N . MET A 1 82 ? -5.799 4.372 8.539 1.00 93.31 82 MET A N 1
ATOM 649 C CA . MET A 1 82 ? -4.563 4.828 9.163 1.00 93.31 82 MET A CA 1
ATOM 650 C C . MET A 1 82 ? -3.370 4.604 8.243 1.00 93.31 82 MET A C 1
ATOM 652 O O . MET A 1 82 ? -3.463 3.914 7.223 1.00 93.31 82 MET A O 1
ATOM 656 N N . SER A 1 83 ? -2.239 5.227 8.569 1.00 95.31 83 SER A N 1
ATOM 657 C CA . SER A 1 83 ? -1.003 5.068 7.806 1.00 95.31 83 SER A CA 1
ATOM 658 C C . SER A 1 83 ? 0.229 5.250 8.680 1.00 95.31 83 SER A C 1
ATOM 660 O O . SER A 1 83 ? 0.205 6.060 9.607 1.00 95.31 83 SER A O 1
ATOM 662 N N . TYR A 1 84 ? 1.309 4.538 8.367 1.00 95.81 84 TYR A N 1
ATOM 663 C CA . TYR A 1 84 ? 2.595 4.689 9.046 1.00 95.81 84 TYR A CA 1
ATOM 664 C C . TYR A 1 84 ? 3.774 4.453 8.091 1.00 95.81 84 TYR A C 1
ATOM 666 O O . TYR A 1 84 ? 3.654 3.691 7.130 1.00 95.81 84 TYR A O 1
ATOM 674 N N . PRO A 1 85 ? 4.925 5.111 8.320 1.00 97.81 85 PRO A N 1
ATOM 675 C CA . PRO A 1 85 ? 6.112 4.889 7.510 1.00 97.81 85 PRO A CA 1
ATOM 676 C C . PRO A 1 85 ? 6.745 3.533 7.854 1.00 97.81 85 PRO A C 1
ATOM 678 O O . PRO A 1 85 ? 6.818 3.148 9.025 1.00 97.81 85 PRO A O 1
ATOM 681 N N . ALA A 1 86 ? 7.230 2.818 6.840 1.00 98.12 86 ALA A N 1
ATOM 682 C CA . ALA A 1 86 ? 7.858 1.510 7.010 1.00 98.12 86 ALA A CA 1
ATOM 683 C C . ALA A 1 86 ? 8.915 1.236 5.931 1.00 98.12 86 ALA A C 1
ATOM 685 O O . ALA A 1 86 ? 9.045 1.978 4.952 1.00 98.12 86 ALA A O 1
ATOM 686 N N . LYS A 1 87 ? 9.662 0.151 6.127 1.00 98.19 87 LYS A N 1
ATOM 687 C CA . LYS A 1 87 ? 10.645 -0.398 5.195 1.00 98.19 87 LYS A CA 1
ATOM 688 C C . LYS A 1 87 ? 10.177 -1.766 4.710 1.00 98.19 87 LYS A C 1
ATOM 690 O O . LYS A 1 87 ? 9.690 -2.554 5.514 1.00 98.19 87 LYS A O 1
ATOM 695 N N . CYS A 1 88 ? 10.346 -2.071 3.432 1.00 97.31 88 CYS A N 1
ATOM 696 C CA . CYS A 1 88 ? 10.204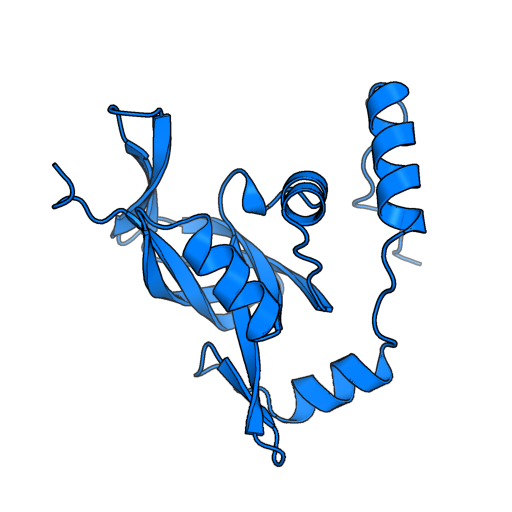 -3.417 2.884 1.00 97.31 88 CYS A CA 1
ATOM 697 C C . CYS A 1 88 ? 11.601 -3.966 2.581 1.00 97.31 88 CYS A C 1
ATOM 699 O O . CYS A 1 88 ? 12.348 -3.351 1.821 1.00 97.31 88 CYS A O 1
ATOM 701 N N . LEU A 1 89 ? 11.959 -5.090 3.205 1.00 93.94 89 LEU A N 1
ATOM 702 C CA . LEU A 1 89 ? 13.280 -5.705 3.062 1.00 93.94 89 LEU A CA 1
ATOM 703 C C . LEU A 1 89 ? 13.321 -6.704 1.906 1.00 93.94 89 LEU A C 1
ATOM 705 O O . LEU A 1 89 ? 12.311 -7.325 1.583 1.00 93.94 89 LEU A O 1
ATOM 709 N N . ASN A 1 90 ? 14.522 -6.952 1.389 1.00 95.75 90 ASN A N 1
ATOM 710 C CA . ASN A 1 90 ? 14.823 -7.898 0.313 1.00 95.75 90 ASN A CA 1
ATOM 711 C C . ASN A 1 90 ? 14.283 -7.483 -1.064 1.00 95.75 90 ASN A C 1
ATOM 713 O O . ASN A 1 90 ? 14.147 -8.322 -1.959 1.00 95.75 90 ASN A O 1
ATOM 717 N N . TYR A 1 91 ? 13.982 -6.197 -1.249 1.00 97.12 91 TYR A N 1
ATOM 718 C CA . TYR A 1 91 ? 13.496 -5.646 -2.510 1.00 97.12 91 TYR A CA 1
ATOM 719 C C . TYR A 1 91 ? 14.194 -4.328 -2.833 1.00 97.12 91 TYR A C 1
ATOM 721 O O . TYR A 1 91 ? 14.648 -3.604 -1.953 1.00 97.12 91 TYR A O 1
ATOM 729 N N . LYS A 1 92 ? 14.249 -3.998 -4.121 1.00 96.00 92 LYS A N 1
ATOM 730 C CA . LYS A 1 92 ? 14.646 -2.678 -4.623 1.00 96.00 92 LYS A CA 1
ATOM 731 C C . LYS A 1 92 ? 13.557 -2.128 -5.540 1.00 96.00 92 LYS A C 1
ATOM 733 O O . LYS A 1 92 ? 12.904 -2.898 -6.251 1.00 96.00 92 LYS A O 1
ATOM 738 N N . ILE A 1 93 ? 13.397 -0.805 -5.553 1.00 94.94 93 ILE A N 1
ATOM 739 C CA . ILE A 1 93 ? 12.568 -0.130 -6.557 1.00 94.94 93 ILE A CA 1
ATOM 740 C C . ILE A 1 93 ? 13.314 -0.141 -7.891 1.00 94.94 93 ILE A C 1
ATOM 742 O O . ILE A 1 93 ? 14.506 0.165 -7.958 1.00 94.94 93 ILE A O 1
ATOM 746 N N . VAL A 1 94 ? 12.590 -0.446 -8.959 1.00 93.69 94 VAL A N 1
ATOM 747 C CA . VAL A 1 94 ? 13.027 -0.252 -10.340 1.00 93.69 94 VAL A CA 1
ATOM 748 C C . VAL A 1 94 ? 11.976 0.545 -11.105 1.00 93.69 94 VAL A C 1
ATOM 750 O O . VAL A 1 94 ? 10.818 0.614 -10.702 1.00 93.69 94 VAL A O 1
ATOM 753 N N . PHE A 1 95 ? 12.374 1.140 -12.226 1.00 91.94 95 PHE A N 1
ATOM 754 C CA . PHE A 1 95 ? 11.456 1.827 -13.132 1.00 91.94 95 PHE A CA 1
ATOM 755 C C . PHE A 1 95 ? 11.445 1.104 -14.471 1.00 91.94 95 PHE A C 1
ATOM 757 O O . PHE A 1 95 ? 12.500 0.891 -15.074 1.00 91.94 95 PHE A O 1
ATOM 764 N N . ARG A 1 96 ? 10.261 0.689 -14.929 1.00 87.56 96 ARG A N 1
ATOM 765 C CA . ARG A 1 96 ? 10.131 -0.072 -16.175 1.00 87.56 96 ARG A CA 1
ATOM 766 C C . ARG A 1 96 ? 10.063 0.868 -17.388 1.00 87.56 96 ARG A C 1
ATOM 768 O O . ARG A 1 96 ? 9.290 1.829 -17.369 1.00 87.56 96 ARG A O 1
ATOM 775 N N . PRO A 1 97 ? 10.855 0.611 -18.448 1.00 67.44 97 PRO A N 1
ATOM 776 C CA . PRO A 1 97 ? 11.104 1.575 -19.522 1.00 67.44 97 PRO A CA 1
ATOM 777 C C . PRO A 1 97 ? 9.896 1.870 -20.418 1.00 67.44 97 PRO A C 1
ATOM 779 O O . PRO A 1 97 ? 9.870 2.929 -21.035 1.00 67.44 97 PRO A O 1
ATOM 782 N N . SER A 1 98 ? 8.891 0.991 -20.483 1.00 68.19 98 SER A N 1
ATOM 783 C CA . SER A 1 98 ? 7.717 1.204 -21.340 1.00 68.19 98 SER A CA 1
ATOM 784 C C . SER A 1 98 ? 6.826 2.361 -20.875 1.00 68.19 98 SER A C 1
ATOM 786 O O . SER A 1 98 ? 6.135 2.942 -21.706 1.00 68.19 98 SER A O 1
ATOM 788 N N . MET A 1 99 ? 6.859 2.741 -19.587 1.00 68.25 99 MET A N 1
ATOM 789 C CA . MET A 1 99 ? 6.024 3.831 -19.050 1.00 68.25 99 MET A CA 1
ATOM 790 C C . MET A 1 99 ? 6.671 4.653 -17.917 1.00 68.25 99 MET A C 1
ATOM 792 O O . MET A 1 99 ? 6.031 5.549 -17.375 1.00 68.25 99 MET A O 1
ATOM 796 N N . GLY A 1 100 ? 7.918 4.364 -17.520 1.00 80.81 100 GLY A N 1
ATOM 797 C CA . GLY A 1 100 ? 8.560 5.028 -16.375 1.00 80.81 100 GLY A CA 1
ATOM 798 C C . GLY A 1 100 ? 7.870 4.727 -15.039 1.00 80.81 100 GLY A C 1
ATOM 799 O O . GLY A 1 100 ? 7.980 5.503 -14.093 1.00 80.81 100 GLY A O 1
ATOM 800 N N . MET A 1 101 ? 7.137 3.615 -14.972 1.00 86.00 101 MET A N 1
ATOM 801 C CA . MET A 1 101 ? 6.338 3.225 -13.814 1.00 86.00 101 MET A CA 1
ATOM 802 C C . MET A 1 101 ? 7.190 2.462 -12.800 1.00 86.00 101 MET A C 1
ATOM 804 O O . MET A 1 101 ? 8.065 1.676 -13.179 1.00 86.00 101 MET A O 1
ATOM 808 N N . ALA A 1 102 ? 6.937 2.713 -11.514 1.00 91.31 102 ALA A N 1
ATOM 809 C CA . ALA A 1 102 ? 7.638 2.050 -10.422 1.00 91.31 102 ALA A CA 1
ATOM 810 C C . ALA A 1 102 ? 7.216 0.575 -10.322 1.00 91.31 102 ALA A C 1
ATOM 812 O O . ALA A 1 102 ? 6.035 0.252 -10.419 1.00 91.31 102 ALA A O 1
ATOM 813 N N . ASP A 1 103 ? 8.187 -0.302 -10.102 1.00 94.06 103 ASP A N 1
ATOM 814 C CA . ASP A 1 103 ? 8.031 -1.735 -9.858 1.00 94.06 103 ASP A CA 1
ATOM 815 C C . ASP A 1 103 ? 9.050 -2.171 -8.792 1.00 94.06 103 ASP A C 1
ATOM 817 O O . ASP A 1 103 ? 9.953 -1.412 -8.428 1.00 94.06 103 ASP A O 1
ATOM 821 N N . ILE A 1 104 ? 8.927 -3.40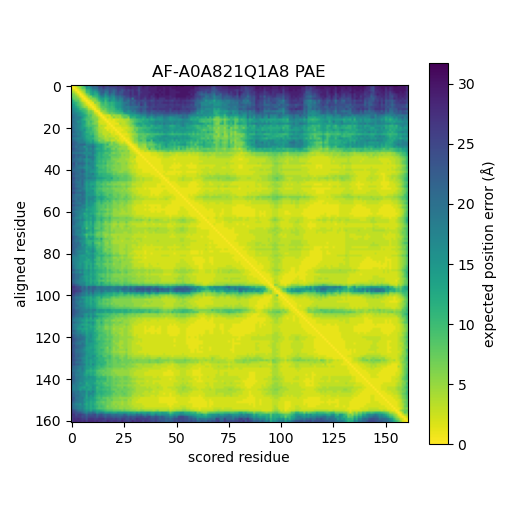3 -8.304 1.00 94.94 104 ILE A N 1
ATOM 822 C CA . ILE A 1 104 ? 9.874 -4.012 -7.370 1.00 94.94 104 ILE A CA 1
ATOM 823 C C . ILE A 1 104 ? 10.577 -5.227 -7.963 1.00 94.94 104 ILE A C 1
ATOM 825 O O . ILE A 1 104 ? 9.994 -6.046 -8.681 1.00 94.94 104 ILE A O 1
ATOM 829 N N . GLU A 1 105 ? 11.834 -5.406 -7.574 1.00 94.69 105 GLU A N 1
ATOM 830 C CA . GLU A 1 105 ? 12.609 -6.620 -7.829 1.00 94.69 105 GLU A CA 1
ATOM 831 C C . GLU A 1 105 ? 13.208 -7.164 -6.535 1.00 94.69 105 GLU A C 1
ATOM 833 O O . GLU A 1 105 ? 13.646 -6.365 -5.703 1.00 94.69 105 GLU A O 1
ATOM 838 N N . PRO A 1 106 ? 13.284 -8.498 -6.372 1.00 95.44 106 PRO A N 1
ATOM 839 C CA . PRO A 1 106 ? 14.051 -9.099 -5.291 1.00 95.44 106 PRO A CA 1
ATOM 840 C C . PRO A 1 106 ? 15.504 -8.607 -5.293 1.00 95.44 106 PRO A C 1
ATOM 842 O O . PRO A 1 106 ? 16.152 -8.528 -6.339 1.00 95.44 106 PRO A O 1
ATOM 845 N N . CYS A 1 107 ? 16.013 -8.273 -4.114 1.00 96.00 107 CYS A N 1
ATOM 846 C CA . CYS A 1 107 ? 17.376 -7.808 -3.890 1.00 96.00 107 CYS A CA 1
ATOM 847 C C . CYS A 1 107 ? 17.738 -8.090 -2.431 1.00 96.00 107 CYS A C 1
ATOM 849 O O . CYS A 1 107 ? 17.240 -7.389 -1.562 1.00 96.00 107 CYS A O 1
ATOM 851 N N . SER A 1 108 ? 18.577 -9.093 -2.155 1.00 91.00 108 SER A N 1
ATOM 852 C CA . SER A 1 108 ? 18.815 -9.630 -0.800 1.00 91.00 108 SER A CA 1
ATOM 853 C C . SER A 1 108 ? 19.235 -8.590 0.246 1.00 91.00 108 SER A C 1
ATOM 855 O O . SER A 1 108 ? 18.864 -8.704 1.401 1.00 91.00 108 SER A O 1
ATOM 857 N N . GLU A 1 109 ? 19.952 -7.547 -0.174 1.00 93.06 109 GLU A N 1
ATOM 858 C CA . GLU A 1 109 ? 20.402 -6.443 0.693 1.00 93.06 109 GLU A CA 1
ATOM 859 C C . GLU A 1 109 ? 19.653 -5.131 0.395 1.00 93.06 109 GLU A C 1
ATOM 861 O O . GLU A 1 109 ? 20.066 -4.046 0.794 1.00 93.06 109 GLU A O 1
ATOM 866 N N . GLY A 1 110 ? 18.587 -5.210 -0.403 1.00 93.56 110 GLY A N 1
ATOM 867 C CA . GLY A 1 110 ? 17.770 -4.069 -0.783 1.00 93.56 110 GLY A CA 1
ATOM 868 C C . GLY A 1 110 ? 16.729 -3.747 0.279 1.00 93.56 110 GLY A C 1
ATOM 869 O O . GLY A 1 110 ? 16.100 -4.643 0.849 1.00 93.56 110 GLY A O 1
ATOM 870 N N . GLU A 1 111 ? 16.502 -2.455 0.483 1.00 95.88 111 GLU A N 1
ATOM 871 C CA . GLU A 1 111 ? 15.368 -1.953 1.243 1.00 95.88 111 GLU A CA 1
ATOM 872 C C . GLU A 1 111 ? 14.600 -0.895 0.448 1.00 95.88 111 GLU A C 1
ATOM 874 O O . GLU A 1 111 ? 15.165 -0.102 -0.310 1.00 95.88 111 GLU A O 1
ATOM 879 N N . ILE A 1 112 ? 13.283 -0.886 0.633 1.00 97.44 112 ILE A N 1
ATOM 880 C CA . ILE A 1 112 ? 12.384 0.120 0.076 1.00 97.44 112 ILE A CA 1
ATOM 881 C C . ILE A 1 112 ? 11.733 0.864 1.228 1.00 97.44 112 ILE A C 1
ATOM 883 O O . ILE A 1 112 ? 11.047 0.258 2.045 1.00 97.44 112 ILE A O 1
ATOM 887 N N . HIS A 1 113 ? 11.884 2.183 1.262 1.00 97.88 113 HIS A N 1
ATOM 888 C CA . HIS A 1 113 ? 11.151 3.036 2.192 1.00 97.88 113 HIS A CA 1
ATOM 889 C C . HIS A 1 113 ? 9.814 3.436 1.569 1.00 97.88 113 HIS A C 1
ATOM 891 O O . HIS A 1 113 ? 9.763 3.882 0.423 1.00 97.88 113 HIS A O 1
ATOM 897 N N . GLY A 1 114 ? 8.737 3.295 2.333 1.00 97.69 114 GLY A N 1
ATOM 898 C CA . GLY A 1 114 ? 7.384 3.555 1.857 1.00 97.69 114 GLY A CA 1
ATOM 899 C C . GLY A 1 114 ? 6.422 3.878 2.989 1.00 97.69 114 GLY A C 1
ATOM 900 O O . GLY A 1 114 ? 6.823 4.177 4.120 1.00 97.69 114 GLY A O 1
ATOM 901 N N . VAL A 1 115 ? 5.133 3.831 2.665 1.00 98.12 115 VAL A N 1
ATOM 902 C CA . VAL A 1 115 ? 4.047 4.076 3.618 1.00 98.12 115 VAL A CA 1
ATOM 903 C C . VAL A 1 115 ? 3.114 2.879 3.610 1.00 98.12 115 VAL A C 1
ATOM 905 O O . VAL A 1 115 ? 2.626 2.480 2.558 1.00 98.12 115 VAL A O 1
ATOM 908 N N . VAL A 1 116 ? 2.849 2.311 4.782 1.00 98.31 116 VAL A N 1
ATOM 909 C CA . VAL A 1 116 ? 1.806 1.300 4.948 1.00 98.31 116 VAL A CA 1
ATOM 910 C C . VAL A 1 116 ? 0.492 2.005 5.248 1.00 98.31 116 VAL A C 1
ATOM 912 O O . VAL A 1 116 ? 0.432 2.873 6.118 1.00 98.31 116 VAL A O 1
ATOM 915 N N . HIS A 1 117 ? -0.556 1.623 4.532 1.00 97.75 117 HIS A N 1
ATOM 91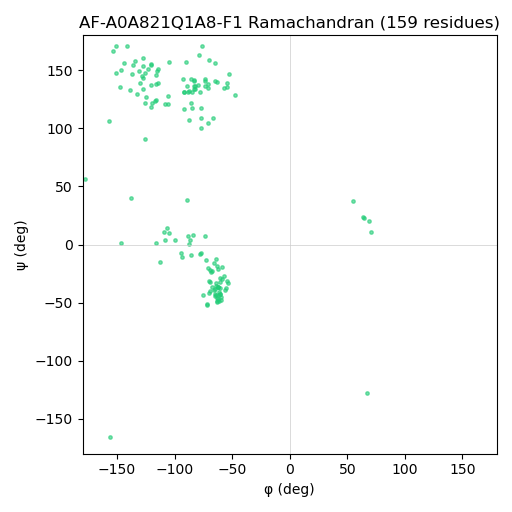6 C CA . HIS A 1 117 ? -1.920 2.109 4.669 1.00 97.75 117 HIS A CA 1
ATOM 917 C C . HIS A 1 117 ? -2.835 0.965 5.112 1.00 97.75 117 HIS A C 1
ATOM 919 O O . HIS A 1 117 ? -2.739 -0.138 4.574 1.00 97.75 117 HIS A O 1
ATOM 925 N N . LEU A 1 118 ? -3.754 1.239 6.040 1.00 97.44 118 LEU A N 1
ATOM 926 C CA . LEU A 1 118 ? -4.888 0.354 6.316 1.00 97.44 118 LEU A CA 1
ATOM 927 C C . LEU A 1 118 ? -6.071 0.786 5.457 1.00 97.44 118 LEU A C 1
ATOM 929 O O . LEU A 1 118 ? -6.571 1.902 5.623 1.00 97.44 118 LEU A O 1
ATOM 933 N N . LEU A 1 119 ? -6.519 -0.081 4.556 1.00 97.25 119 LEU A N 1
ATOM 934 C CA . LEU A 1 119 ? -7.633 0.181 3.646 1.00 97.25 119 LEU A CA 1
ATOM 935 C C . LEU A 1 119 ? -8.808 -0.749 3.950 1.00 97.25 119 LEU A C 1
ATOM 937 O O . LEU A 1 119 ? -8.615 -1.883 4.390 1.00 97.25 119 LEU A O 1
ATOM 941 N N . SER A 1 120 ? -10.033 -0.299 3.674 1.00 96.50 120 SER A N 1
ATOM 942 C CA . SER A 1 120 ? -11.172 -1.221 3.600 1.00 96.50 120 SER A CA 1
ATOM 943 C C . SER A 1 120 ? -11.070 -2.111 2.356 1.00 96.50 120 SER A C 1
ATOM 945 O O . SER A 1 120 ? -10.417 -1.755 1.372 1.00 96.50 120 SER A O 1
ATOM 947 N N . ASP A 1 121 ? -11.755 -3.256 2.359 1.00 96.94 121 ASP A N 1
ATOM 948 C CA . ASP A 1 121 ? -11.836 -4.126 1.178 1.00 96.94 121 ASP A CA 1
ATOM 949 C C . ASP A 1 121 ? -12.365 -3.396 -0.071 1.00 96.94 121 ASP A C 1
ATOM 951 O O . ASP A 1 121 ? -11.866 -3.602 -1.176 1.00 96.94 121 ASP A O 1
ATOM 955 N N . GLU A 1 122 ? -13.335 -2.492 0.093 1.00 96.31 122 GLU A N 1
ATOM 956 C CA . GLU A 1 122 ? -13.858 -1.681 -1.012 1.00 96.31 122 GLU A CA 1
ATOM 957 C C . GLU A 1 122 ? -12.775 -0.783 -1.626 1.00 96.31 122 GLU A C 1
ATOM 959 O O . GLU A 1 122 ? -12.617 -0.739 -2.849 1.00 96.31 122 GLU A O 1
ATOM 964 N N . GLN A 1 123 ? -12.005 -0.090 -0.785 1.00 95.50 123 GLN A N 1
ATOM 965 C CA . GLN A 1 123 ? -10.905 0.762 -1.235 1.00 95.50 123 GLN A CA 1
ATOM 966 C C . GLN A 1 123 ? -9.803 -0.056 -1.900 1.00 95.50 123 GLN A C 1
ATOM 968 O O . GLN A 1 123 ? -9.255 0.369 -2.917 1.00 95.50 123 GLN A O 1
ATOM 973 N N . MET A 1 124 ? -9.513 -1.242 -1.363 1.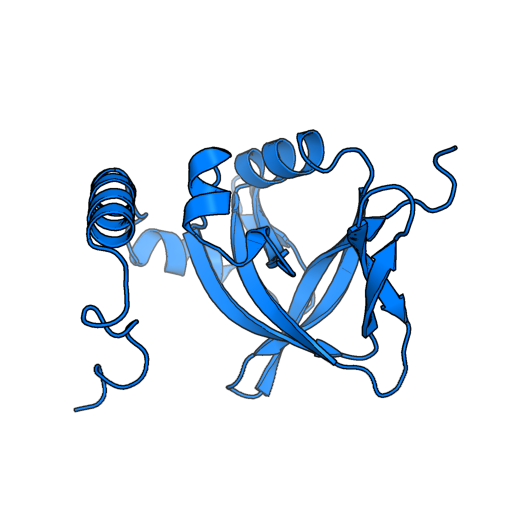00 96.88 124 MET A N 1
ATOM 974 C CA . MET A 1 124 ? -8.530 -2.135 -1.956 1.00 96.88 124 MET A CA 1
ATOM 975 C C . MET A 1 124 ? -8.976 -2.623 -3.338 1.00 96.88 124 MET A C 1
ATOM 977 O O . MET A 1 124 ? -8.191 -2.554 -4.276 1.00 96.88 124 MET A O 1
ATOM 981 N N . ARG A 1 125 ? -10.246 -3.017 -3.507 1.00 96.25 125 ARG A N 1
ATOM 982 C CA . ARG A 1 125 ? -10.801 -3.397 -4.820 1.00 96.25 125 ARG A CA 1
ATOM 983 C C . ARG A 1 125 ? -10.784 -2.248 -5.824 1.00 96.25 125 ARG A C 1
ATOM 985 O O . ARG A 1 125 ? -10.545 -2.472 -7.008 1.00 96.25 125 ARG A O 1
ATOM 992 N N . ARG A 1 126 ? -11.026 -1.014 -5.371 1.00 95.69 126 ARG A N 1
ATOM 993 C CA . ARG A 1 126 ? -10.892 0.180 -6.221 1.00 95.69 126 ARG A CA 1
ATOM 994 C C . ARG A 1 126 ? -9.449 0.370 -6.672 1.00 95.69 126 ARG A C 1
ATOM 996 O O . ARG A 1 126 ? -9.211 0.643 -7.843 1.00 95.69 126 ARG A O 1
ATOM 1003 N N . LEU A 1 127 ? -8.500 0.198 -5.756 1.00 95.44 127 LEU A N 1
ATOM 1004 C CA . LEU A 1 127 ? -7.085 0.289 -6.072 1.00 95.44 127 LEU A CA 1
ATOM 1005 C C . LEU A 1 127 ? -6.645 -0.818 -7.041 1.00 95.44 127 LEU A C 1
ATOM 1007 O O . LEU A 1 127 ? -5.964 -0.511 -8.011 1.00 95.44 127 LEU A O 1
ATOM 1011 N N . ASP A 1 128 ? -7.098 -2.058 -6.836 1.00 95.62 128 ASP A N 1
ATOM 1012 C CA . ASP A 1 128 ? -6.843 -3.184 -7.748 1.00 95.62 128 ASP A CA 1
ATOM 1013 C C . ASP A 1 128 ? -7.321 -2.858 -9.180 1.00 95.62 128 ASP A C 1
ATOM 1015 O O . ASP A 1 128 ? -6.652 -3.188 -10.156 1.00 95.62 128 ASP A O 1
ATOM 1019 N N . ALA A 1 129 ? -8.466 -2.178 -9.321 1.00 94.69 129 ALA A N 1
ATOM 1020 C CA . ALA A 1 129 ? -9.000 -1.778 -10.624 1.00 94.69 129 ALA A CA 1
ATOM 1021 C C . ALA A 1 129 ? -8.180 -0.668 -11.308 1.00 94.69 129 ALA A C 1
ATOM 1023 O O . ALA A 1 129 ? -8.121 -0.620 -12.536 1.00 94.69 129 ALA A O 1
ATOM 1024 N N . ILE A 1 130 ? -7.561 0.227 -10.531 1.00 92.38 130 ILE A N 1
ATOM 1025 C CA . ILE A 1 130 ? -6.688 1.296 -11.044 1.00 92.38 130 ILE A CA 1
ATOM 1026 C C . ILE A 1 130 ? -5.331 0.719 -11.461 1.00 92.38 130 ILE A C 1
ATOM 1028 O O . ILE A 1 130 ? -4.820 1.047 -12.529 1.00 92.38 130 ILE A O 1
ATOM 1032 N N . GLU A 1 131 ? -4.766 -0.164 -10.641 1.00 90.19 131 GLU A N 1
ATOM 1033 C CA . GLU A 1 131 ? -3.442 -0.764 -10.828 1.00 90.19 131 GLU A CA 1
ATOM 1034 C C . GLU A 1 131 ? -3.512 -2.056 -11.662 1.00 90.19 131 GLU A C 1
ATOM 1036 O O . GLU A 1 131 ? -2.796 -3.015 -11.396 1.00 90.19 131 GLU A O 1
ATOM 1041 N N . ALA A 1 132 ? -4.362 -2.099 -12.695 1.00 87.31 132 ALA A N 1
ATOM 1042 C CA . ALA A 1 132 ? -4.700 -3.322 -13.438 1.00 87.31 132 ALA A CA 1
ATOM 1043 C C . ALA A 1 132 ? -3.503 -4.047 -14.099 1.00 87.31 132 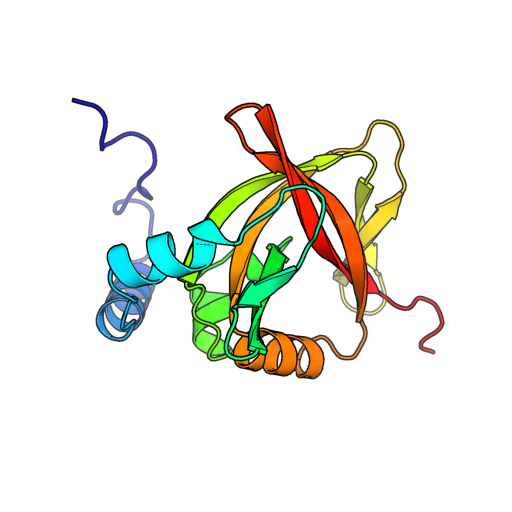ALA A C 1
ATOM 1045 O O . ALA A 1 132 ? -3.602 -5.227 -14.434 1.00 87.31 132 ALA A O 1
ATOM 1046 N N . ILE A 1 133 ? -2.376 -3.353 -14.295 1.00 88.31 133 ILE A N 1
ATOM 1047 C CA . ILE A 1 133 ? -1.124 -3.915 -14.843 1.00 88.31 133 ILE A CA 1
ATOM 1048 C C . ILE A 1 133 ? -0.232 -4.568 -13.769 1.00 88.31 133 ILE A C 1
ATOM 1050 O O . ILE A 1 133 ? 0.775 -5.213 -14.080 1.00 88.31 133 ILE A O 1
ATOM 1054 N N . TYR A 1 134 ? -0.587 -4.391 -12.499 1.00 90.94 134 TYR A N 1
ATOM 1055 C CA . TYR A 1 134 ? 0.099 -4.947 -11.346 1.00 90.94 134 TYR A CA 1
ATOM 1056 C C . TYR A 1 134 ? -0.690 -6.116 -10.753 1.00 90.94 134 TYR A C 1
ATOM 1058 O O . TYR A 1 134 ? -1.907 -6.225 -10.883 1.00 90.94 134 TYR A O 1
ATOM 1066 N N . HIS A 1 135 ? 0.012 -6.984 -10.035 1.00 93.81 135 HIS A N 1
ATOM 1067 C CA . HIS A 1 135 ? -0.585 -7.940 -9.114 1.00 93.81 135 HIS A CA 1
ATOM 1068 C C . HIS A 1 135 ? -0.040 -7.703 -7.709 1.00 93.81 135 HIS A C 1
ATOM 1070 O O . HIS A 1 135 ? 1.051 -7.162 -7.517 1.00 93.81 135 HIS A O 1
ATOM 1076 N N . ARG A 1 136 ? -0.812 -8.111 -6.706 1.00 95.75 136 ARG A N 1
ATOM 1077 C CA . ARG A 1 136 ? -0.391 -8.021 -5.311 1.00 95.75 136 ARG A CA 1
ATOM 1078 C C . ARG A 1 136 ? 0.494 -9.202 -4.957 1.00 95.75 136 ARG A C 1
ATOM 1080 O O . ARG A 1 136 ? 0.149 -10.344 -5.252 1.00 95.75 136 ARG A O 1
ATOM 1087 N N . ILE A 1 137 ? 1.580 -8.925 -4.253 1.00 96.88 137 ILE A N 1
ATOM 1088 C CA . ILE A 1 137 ? 2.365 -9.933 -3.545 1.00 96.88 137 ILE A CA 1
ATOM 1089 C C . ILE A 1 137 ? 2.405 -9.588 -2.059 1.00 96.88 137 ILE A C 1
ATOM 1091 O O . ILE A 1 137 ? 2.252 -8.425 -1.683 1.00 96.88 137 ILE A O 1
ATOM 1095 N N . VAL A 1 138 ? 2.602 -10.599 -1.216 1.00 97.62 138 VAL A N 1
ATOM 1096 C CA . VAL A 1 138 ? 2.758 -10.413 0.230 1.00 97.62 138 VAL A CA 1
ATOM 1097 C C . VAL A 1 138 ? 4.238 -10.264 0.555 1.00 97.62 138 VAL A C 1
ATOM 1099 O O . VAL A 1 138 ? 5.059 -11.067 0.109 1.00 97.62 138 VAL A O 1
ATOM 1102 N N . VAL A 1 139 ? 4.578 -9.248 1.342 1.00 97.06 139 VAL A N 1
ATOM 1103 C CA . VAL A 1 139 ? 5.948 -8.965 1.782 1.00 97.06 139 VAL A CA 1
ATOM 1104 C C . VAL A 1 139 ? 5.990 -8.649 3.270 1.00 97.06 139 VAL A C 1
ATOM 1106 O O . VAL A 1 139 ? 4.995 -8.226 3.855 1.00 97.06 139 VAL A O 1
ATOM 1109 N N . ASN A 1 140 ? 7.164 -8.828 3.875 1.00 96.62 140 ASN A N 1
ATOM 1110 C CA . ASN A 1 140 ? 7.432 -8.307 5.209 1.00 96.62 140 ASN A CA 1
ATOM 1111 C C . ASN A 1 140 ? 7.719 -6.807 5.121 1.00 96.62 140 ASN A C 1
ATOM 1113 O O . ASN A 1 140 ? 8.554 -6.368 4.322 1.00 96.62 140 ASN A O 1
ATOM 1117 N N . SER A 1 141 ? 7.059 -6.042 5.981 1.00 97.12 141 SER A N 1
ATOM 1118 C CA . SER A 1 141 ? 7.395 -4.652 6.261 1.00 97.12 141 SER A CA 1
ATOM 1119 C C . SER A 1 141 ? 7.856 -4.498 7.705 1.00 97.12 141 SER A C 1
ATOM 1121 O O . SER A 1 141 ? 7.412 -5.245 8.572 1.00 97.12 141 SER A O 1
ATOM 1123 N N . ILE A 1 142 ? 8.748 -3.543 7.956 1.00 97.94 142 ILE A N 1
ATOM 1124 C CA . ILE A 1 142 ? 9.245 -3.195 9.287 1.00 97.94 142 ILE A CA 1
ATOM 1125 C C . ILE A 1 142 ? 9.017 -1.703 9.498 1.00 97.94 142 ILE A C 1
ATOM 1127 O O . ILE A 1 142 ? 9.488 -0.880 8.709 1.00 97.94 142 ILE A O 1
ATOM 1131 N N . ASN A 1 143 ? 8.271 -1.333 10.534 1.00 95.88 143 ASN A N 1
ATOM 1132 C CA . ASN A 1 143 ? 8.094 0.075 10.878 1.00 95.88 143 ASN A CA 1
ATOM 1133 C C . ASN A 1 143 ? 9.351 0.641 11.570 1.00 95.88 143 ASN A C 1
ATOM 1135 O O . ASN A 1 143 ? 10.259 -0.085 11.961 1.00 95.88 143 ASN A O 1
ATOM 1139 N N . TYR A 1 144 ? 9.411 1.957 11.766 1.00 94.44 144 TYR A N 1
ATOM 1140 C CA . TYR A 1 144 ? 10.567 2.604 12.414 1.00 94.44 144 TYR A CA 1
ATOM 1141 C C . TYR A 1 144 ? 10.647 2.385 13.937 1.00 94.44 144 TYR A C 1
ATOM 1143 O O . TYR A 1 144 ? 11.472 3.000 14.608 1.00 94.44 144 TYR A O 1
ATOM 1151 N N . GLN A 1 145 ? 9.782 1.530 14.483 1.00 95.19 145 GLN A N 1
ATOM 1152 C CA . GLN A 1 145 ? 9.849 1.012 15.849 1.00 95.19 145 GLN A CA 1
ATOM 1153 C C . GLN A 1 145 ? 10.290 -0.462 15.862 1.00 95.19 145 GLN A C 1
ATOM 1155 O O . GLN A 1 145 ? 10.142 -1.133 16.880 1.00 95.19 145 GLN A O 1
ATOM 1160 N N . GLU A 1 146 ? 10.821 -0.965 14.741 1.00 95.44 146 GLU A N 1
ATOM 1161 C CA . GLU A 1 146 ? 11.316 -2.336 14.561 1.00 95.44 146 GLU A CA 1
ATOM 1162 C C . GLU A 1 146 ? 10.230 -3.423 14.687 1.00 95.44 146 GLU A C 1
ATOM 1164 O O . GLU A 1 146 ? 10.516 -4.591 14.951 1.00 95.44 146 GLU A O 1
ATOM 1169 N N . GLN A 1 147 ? 8.960 -3.067 14.464 1.00 94.44 147 GLN A N 1
ATOM 1170 C CA . GLN A 1 147 ? 7.854 -4.024 14.435 1.00 94.44 147 GLN A CA 1
ATOM 1171 C C . GLN A 1 147 ? 7.625 -4.520 13.008 1.00 94.44 147 GLN A C 1
ATOM 1173 O O . GLN A 1 147 ? 7.514 -3.721 12.077 1.00 94.44 147 GLN A O 1
ATOM 1178 N N . THR A 1 148 ? 7.531 -5.841 12.852 1.00 96.69 148 THR A N 1
ATOM 1179 C CA . THR A 1 148 ? 7.297 -6.494 11.557 1.00 96.69 148 THR A CA 1
ATOM 1180 C C . THR A 1 148 ? 5.808 -6.720 11.309 1.00 96.69 148 THR A C 1
ATOM 1182 O O . THR A 1 148 ? 5.080 -7.076 12.235 1.00 96.69 148 THR A O 1
ATOM 1185 N N . HIS A 1 149 ? 5.370 -6.557 10.061 1.00 97.25 149 HIS A N 1
ATOM 1186 C CA . HIS A 1 149 ? 4.004 -6.830 9.620 1.00 97.25 149 HIS A CA 1
ATOM 1187 C C . HIS A 1 149 ? 3.977 -7.332 8.171 1.00 97.25 149 HIS A C 1
ATOM 1189 O O . HIS A 1 149 ? 4.627 -6.734 7.303 1.00 97.25 149 HIS A O 1
ATOM 1195 N N . LEU A 1 150 ? 3.202 -8.383 7.883 1.00 98.06 150 LEU A N 1
ATOM 1196 C CA . LEU A 1 150 ? 2.898 -8.770 6.505 1.00 98.06 150 LEU A CA 1
ATOM 1197 C C . LEU A 1 150 ? 1.958 -7.761 5.858 1.00 98.06 150 LEU A C 1
ATOM 1199 O O . LEU A 1 150 ? 0.965 -7.351 6.444 1.00 98.06 150 LEU A O 1
ATOM 1203 N N . VAL A 1 151 ? 2.264 -7.369 4.630 1.00 98.50 151 VAL A N 1
ATOM 1204 C CA . VAL A 1 151 ? 1.506 -6.362 3.881 1.00 98.50 151 VAL A CA 1
ATOM 1205 C C . VAL A 1 151 ? 1.467 -6.738 2.406 1.00 98.50 151 VAL A C 1
ATOM 1207 O O . VAL A 1 151 ? 2.348 -7.450 1.917 1.00 98.50 151 VAL A O 1
ATOM 1210 N N . TYR A 1 152 ? 0.466 -6.250 1.677 1.00 98.44 152 TYR A N 1
ATOM 1211 C CA . TYR A 1 152 ? 0.466 -6.337 0.220 1.00 98.44 152 TYR A CA 1
ATOM 1212 C C . TYR A 1 152 ? 1.273 -5.199 -0.392 1.00 98.44 152 TYR A C 1
ATOM 1214 O O . TYR A 1 152 ? 1.152 -4.052 0.024 1.00 98.44 152 TYR A O 1
ATOM 1222 N N . ILE A 1 153 ? 2.027 -5.504 -1.441 1.00 97.69 153 ILE A N 1
ATOM 1223 C CA . ILE A 1 153 ? 2.670 -4.529 -2.326 1.00 97.69 153 ILE A CA 1
ATOM 1224 C C . ILE A 1 153 ? 2.363 -4.902 -3.777 1.00 97.69 153 ILE A C 1
ATOM 1226 O O . ILE A 1 153 ? 2.182 -6.080 -4.097 1.00 97.69 153 ILE A O 1
ATOM 1230 N N . TYR A 1 154 ? 2.290 -3.908 -4.660 1.00 96.38 154 TYR A N 1
ATOM 1231 C CA . TYR A 1 154 ? 2.097 -4.150 -6.087 1.00 96.38 154 TYR A CA 1
ATOM 1232 C C . TYR A 1 154 ? 3.409 -4.470 -6.793 1.00 96.38 154 TYR A C 1
ATOM 1234 O O . TYR A 1 154 ? 4.422 -3.796 -6.605 1.00 96.38 154 TYR A O 1
ATOM 1242 N N . LYS A 1 155 ? 3.353 -5.480 -7.659 1.00 94.38 155 LYS A N 1
ATOM 1243 C CA . LYS A 1 155 ? 4.423 -5.886 -8.562 1.00 94.38 155 LYS A CA 1
ATOM 1244 C C . LYS A 1 155 ? 3.883 -5.971 -9.987 1.00 94.38 155 LYS A C 1
ATOM 1246 O O . LYS A 1 155 ? 2.810 -6.530 -10.204 1.00 94.38 155 LYS A O 1
ATOM 1251 N N . MET A 1 156 ? 4.601 -5.412 -10.960 1.00 91.00 156 MET A N 1
ATOM 1252 C CA . MET A 1 156 ? 4.173 -5.471 -12.362 1.00 91.00 156 MET A CA 1
ATOM 1253 C C . MET A 1 156 ? 4.181 -6.916 -12.865 1.00 91.00 156 MET A C 1
ATOM 1255 O O . MET A 1 156 ? 5.109 -7.678 -12.574 1.00 91.00 156 MET A O 1
ATOM 1259 N N . ASN A 1 157 ? 3.175 -7.281 -13.664 1.00 81.44 157 ASN A N 1
ATOM 1260 C CA . ASN A 1 157 ? 3.256 -8.487 -14.483 1.00 81.44 157 ASN A CA 1
ATOM 1261 C C . ASN A 1 157 ? 4.147 -8.202 -15.693 1.00 81.44 157 ASN A C 1
ATOM 1263 O O . ASN A 1 157 ? 3.759 -7.467 -16.594 1.00 81.44 157 ASN A O 1
ATOM 1267 N N . ILE A 1 158 ? 5.344 -8.787 -15.710 1.00 67.50 158 ILE A N 1
ATOM 1268 C CA . ILE A 1 158 ? 6.317 -8.600 -16.801 1.00 67.50 158 ILE A CA 1
ATOM 1269 C C . ILE A 1 158 ? 5.869 -9.345 -18.079 1.00 67.50 158 ILE A C 1
ATOM 1271 O O . ILE A 1 158 ? 6.358 -9.049 -19.162 1.00 67.50 158 ILE A O 1
ATOM 1275 N N . ASP A 1 159 ? 4.881 -10.239 -17.965 1.00 60.41 159 ASP A N 1
ATOM 1276 C CA . ASP A 1 159 ? 4.287 -10.977 -19.088 1.00 60.41 159 ASP A CA 1
ATOM 1277 C C . ASP A 1 159 ? 3.137 -10.226 -19.794 1.00 60.41 159 ASP A C 1
ATOM 1279 O O . ASP A 1 159 ? 2.498 -10.787 -20.685 1.00 60.41 159 ASP A O 1
ATOM 1283 N N . TYR A 1 160 ? 2.834 -8.978 -19.406 1.00 48.69 160 TYR A N 1
ATOM 1284 C CA . TYR A 1 160 ? 1.913 -8.137 -20.176 1.00 48.69 160 TYR A CA 1
ATOM 1285 C C . TYR A 1 160 ? 2.651 -7.578 -21.410 1.00 48.69 160 TYR A C 1
ATOM 1287 O O . TYR A 1 160 ? 3.651 -6.879 -21.225 1.00 48.69 160 TYR A O 1
ATOM 1295 N N . PRO A 1 161 ? 2.209 -7.912 -22.639 1.00 47.62 161 PRO A N 1
ATOM 1296 C CA . PRO A 1 161 ? 2.871 -7.509 -23.881 1.00 47.62 161 PRO A CA 1
ATOM 1297 C C . PRO A 1 161 ? 2.842 -5.997 -24.130 1.00 47.62 161 PRO A C 1
ATOM 1299 O O . PRO A 1 161 ? 1.880 -5.329 -23.681 1.00 47.62 161 PRO A O 1
#

Mean predicted aligned error: 7.4 Å

Secondary structure (DSSP, 8-state):
----SSS--TTTS-HHHHHHHHHHHTT--PPPHHHHHHHHTT--TT-SEEE-TT--EEEEEEE-GGGGSHHHHHTTT---SEEEEEEEEEEEEEEETTTTEEEEEEEEEEEEEEEEEEEEHHHHHHHHHHSTTEEEEEEEEEETTS-EEEEEEEEE-TT--